Protein AF-F7V718-F1 (afdb_monomer_lite)

Sequence (68 aa):
MPKGNPNSNTVRVDRYQKKAGYKVKTFKLKGDIAERFKEACERKGVGQVATISQLMEQFISSVEKTKE

Secondary structure (DSSP, 8-state):
---SS--HHHHHHHHHHHHTT---------HHHHHHHHHHHHHHT--HHHHHHHHHHHHHHHHHGGG-

pLDDT: mean 89.3, std 9.53, range [49.06, 97.56]

Structure (mmCIF, N/CA/C/O backbone):
data_AF-F7V718-F1
#
_entry.id   AF-F7V718-F1
#
loop_
_atom_site.group_PDB
_atom_site.id
_atom_site.type_symbol
_atom_site.label_atom_id
_atom_site.label_alt_id
_atom_site.label_comp_id
_atom_site.label_asym_id
_atom_site.label_entity_id
_atom_site.label_seq_id
_atom_site.pdbx_PDB_ins_code
_atom_site.Cartn_x
_atom_site.Cartn_y
_atom_site.Cartn_z
_atom_site.occupancy
_atom_site.B_iso_or_equiv
_atom_site.auth_seq_id
_atom_site.auth_comp_id
_atom_site.auth_asym_id
_atom_site.auth_atom_id
_atom_site.pdbx_PDB_model_num
ATOM 1 N N . MET A 1 1 ? 13.074 8.999 -4.024 1.00 64.38 1 MET A N 1
ATOM 2 C CA . MET A 1 1 ? 13.989 10.155 -3.959 1.00 64.38 1 MET A CA 1
ATOM 3 C C . MET A 1 1 ? 15.205 9.886 -4.822 1.00 64.38 1 MET A C 1
ATOM 5 O O . MET A 1 1 ? 15.764 8.795 -4.706 1.00 64.38 1 MET A O 1
ATOM 9 N N . PRO A 1 2 ? 15.589 10.837 -5.686 1.00 70.69 2 PRO A N 1
ATOM 10 C CA . PRO A 1 2 ? 16.777 10.704 -6.510 1.00 70.69 2 PRO A CA 1
ATOM 11 C C . PRO A 1 2 ? 18.039 10.646 -5.643 1.00 70.69 2 PRO A C 1
ATOM 13 O O . PRO A 1 2 ? 18.208 11.448 -4.729 1.00 70.69 2 PRO A O 1
ATOM 16 N N . LYS A 1 3 ? 18.913 9.685 -5.938 1.00 73.88 3 LYS A N 1
ATOM 17 C CA . LYS A 1 3 ? 20.261 9.564 -5.372 1.00 73.88 3 LYS A CA 1
ATOM 18 C C . LYS A 1 3 ? 21.272 9.688 -6.514 1.00 73.88 3 LYS A C 1
ATOM 20 O O . LYS A 1 3 ? 21.000 9.198 -7.607 1.00 73.88 3 LYS A O 1
ATOM 25 N N . GLY A 1 4 ? 22.417 10.320 -6.265 1.00 85.12 4 GLY A N 1
ATOM 26 C CA . GLY A 1 4 ? 23.437 10.574 -7.292 1.00 85.12 4 GLY A CA 1
ATOM 27 C C . GLY A 1 4 ? 23.139 11.830 -8.118 1.00 85.12 4 GLY A C 1
ATOM 28 O O . GLY A 1 4 ? 22.681 12.821 -7.557 1.00 85.12 4 GLY A O 1
ATOM 29 N N . ASN A 1 5 ? 23.388 11.784 -9.433 1.00 82.75 5 ASN A N 1
ATOM 30 C CA . ASN A 1 5 ? 23.145 12.890 -10.369 1.00 82.75 5 ASN A CA 1
ATOM 31 C C . ASN A 1 5 ? 21.870 12.640 -11.210 1.00 82.75 5 ASN A C 1
ATOM 33 O O . ASN A 1 5 ? 21.956 12.084 -12.308 1.00 82.75 5 ASN A O 1
ATOM 37 N N . PRO A 1 6 ? 20.668 12.954 -10.691 1.00 84.06 6 PRO A N 1
ATOM 38 C CA . PRO A 1 6 ? 19.414 12.684 -11.383 1.00 84.06 6 PRO A CA 1
ATOM 39 C C . PRO A 1 6 ? 19.213 13.600 -12.592 1.00 84.06 6 PRO A C 1
ATOM 41 O O . PRO A 1 6 ? 19.516 14.790 -12.554 1.00 84.06 6 PRO A O 1
ATOM 44 N N . ASN A 1 7 ? 18.600 13.064 -13.646 1.00 89.62 7 ASN A N 1
ATOM 45 C CA . ASN A 1 7 ? 18.158 13.881 -14.771 1.00 89.62 7 ASN A CA 1
ATOM 46 C C . ASN A 1 7 ? 17.001 14.827 -14.370 1.00 89.62 7 ASN A C 1
ATOM 48 O O . ASN A 1 7 ? 16.320 14.635 -13.356 1.00 89.62 7 ASN A O 1
ATOM 52 N N . SER A 1 8 ? 16.753 15.837 -15.207 1.00 88.69 8 SER A N 1
ATOM 53 C CA . SER A 1 8 ? 15.711 16.852 -14.982 1.00 88.69 8 SER A CA 1
ATOM 54 C C . SER A 1 8 ? 14.309 16.248 -14.791 1.00 88.69 8 SER A C 1
ATOM 56 O O . SER A 1 8 ? 13.543 16.702 -13.937 1.00 88.69 8 SER A O 1
ATOM 58 N N . ASN A 1 9 ? 13.981 15.166 -15.507 1.00 88.12 9 ASN A N 1
ATOM 59 C CA . ASN A 1 9 ? 12.681 14.498 -15.392 1.00 88.12 9 ASN A CA 1
ATOM 60 C C . ASN A 1 9 ? 12.488 13.860 -14.010 1.00 88.12 9 ASN A C 1
ATOM 62 O O . ASN A 1 9 ? 11.440 14.043 -13.391 1.00 88.12 9 ASN A O 1
ATOM 66 N N . THR A 1 10 ? 13.510 13.191 -13.474 1.00 86.94 10 THR A N 1
ATOM 67 C CA . THR A 1 10 ? 13.469 12.576 -12.140 1.00 86.94 10 THR A CA 1
ATOM 68 C C . THR A 1 10 ? 13.249 13.621 -11.043 1.00 86.94 10 THR A C 1
ATOM 70 O O . THR A 1 10 ? 12.481 13.385 -10.110 1.00 86.94 10 THR A O 1
ATOM 73 N N . VAL A 1 11 ? 13.857 14.807 -11.165 1.00 88.19 11 VAL A N 1
ATOM 74 C CA . VAL A 1 11 ? 13.655 15.921 -10.218 1.00 88.19 11 VAL A CA 1
ATOM 75 C C . VAL A 1 11 ? 12.221 16.460 -10.282 1.00 88.19 11 VAL A C 1
ATOM 77 O O . VAL A 1 11 ? 11.620 16.753 -9.245 1.00 88.19 11 VAL A O 1
ATOM 80 N N . ARG A 1 12 ? 11.641 16.571 -11.486 1.00 88.56 12 ARG A N 1
ATOM 81 C CA . ARG A 1 12 ? 10.242 17.001 -11.664 1.00 88.56 12 ARG A CA 1
ATOM 82 C C . ARG A 1 12 ? 9.263 16.007 -11.037 1.00 88.56 12 ARG A C 1
ATOM 84 O O . ARG A 1 12 ? 8.356 16.431 -10.321 1.00 88.56 12 ARG A O 1
ATOM 91 N N . VAL A 1 13 ? 9.473 14.707 -11.255 1.00 87.44 13 VAL A N 1
ATOM 92 C CA . VAL A 1 13 ? 8.645 13.640 -10.670 1.00 87.44 13 VAL A CA 1
ATOM 93 C C . VAL A 1 13 ? 8.732 13.651 -9.142 1.00 87.44 13 VAL A C 1
ATOM 95 O O . VAL A 1 13 ? 7.700 13.615 -8.479 1.00 87.44 13 VAL A O 1
ATOM 98 N N . ASP A 1 14 ? 9.931 13.786 -8.569 1.00 87.62 14 ASP A N 1
ATOM 99 C CA . ASP A 1 14 ? 10.115 13.859 -7.111 1.00 87.62 14 ASP A CA 1
ATOM 100 C C . ASP A 1 14 ? 9.402 15.080 -6.499 1.00 87.62 14 ASP A C 1
ATOM 102 O O . ASP A 1 14 ? 8.734 14.964 -5.469 1.00 87.62 14 ASP A O 1
ATOM 106 N N . ARG A 1 15 ? 9.457 16.243 -7.167 1.00 87.19 15 ARG A N 1
ATOM 107 C CA . ARG A 1 15 ? 8.729 17.449 -6.738 1.00 87.19 15 ARG A CA 1
ATOM 108 C C . ARG A 1 15 ? 7.216 17.227 -6.727 1.00 87.19 15 ARG A C 1
ATOM 110 O O . ARG A 1 15 ? 6.551 17.625 -5.771 1.00 87.19 15 ARG A O 1
ATOM 117 N N . TYR A 1 16 ? 6.676 16.593 -7.767 1.00 88.75 16 TYR A N 1
ATOM 118 C CA . TYR A 1 16 ? 5.254 16.263 -7.831 1.00 88.75 16 TYR A CA 1
ATOM 119 C C . TYR A 1 16 ? 4.856 15.274 -6.731 1.00 88.75 16 TYR A C 1
ATOM 121 O O . TYR A 1 16 ? 3.896 15.526 -6.007 1.00 88.75 16 TYR A O 1
ATOM 129 N N . GLN A 1 17 ? 5.627 14.197 -6.551 1.00 87.56 17 GLN A N 1
ATOM 130 C CA . GLN A 1 17 ? 5.365 13.183 -5.529 1.00 87.56 17 GLN A CA 1
ATOM 131 C C . GLN A 1 17 ? 5.308 13.794 -4.124 1.00 87.56 17 GLN A C 1
ATOM 133 O O . GLN A 1 17 ? 4.388 13.501 -3.361 1.00 87.56 17 GLN A O 1
ATOM 138 N N . LYS A 1 18 ? 6.239 14.705 -3.811 1.00 87.69 18 LYS A N 1
ATOM 139 C CA . LYS A 1 18 ? 6.244 15.458 -2.550 1.00 87.69 18 LYS A CA 1
ATOM 140 C C . LYS A 1 18 ? 5.015 16.353 -2.403 1.00 87.69 18 LYS A C 1
ATOM 142 O O . LYS A 1 18 ? 4.398 16.350 -1.343 1.00 87.69 18 LYS A O 1
ATOM 147 N N . LYS A 1 19 ? 4.639 17.093 -3.455 1.00 88.62 19 LYS A N 1
ATOM 148 C CA . LYS A 1 19 ? 3.455 17.970 -3.439 1.00 88.62 19 LYS A CA 1
ATOM 149 C C . LYS A 1 19 ? 2.155 17.183 -3.243 1.00 88.62 19 LYS A C 1
ATOM 151 O O . LYS A 1 19 ? 1.276 17.646 -2.531 1.00 88.62 19 LYS A O 1
ATOM 156 N N . ALA A 1 20 ? 2.049 16.003 -3.846 1.00 88.19 20 ALA A N 1
ATOM 157 C CA . ALA A 1 20 ? 0.893 15.117 -3.723 1.00 88.19 20 ALA A CA 1
ATOM 158 C C . ALA A 1 20 ? 0.890 14.279 -2.425 1.00 88.19 20 ALA A C 1
ATOM 160 O O . ALA A 1 20 ? 0.006 13.452 -2.234 1.00 88.19 2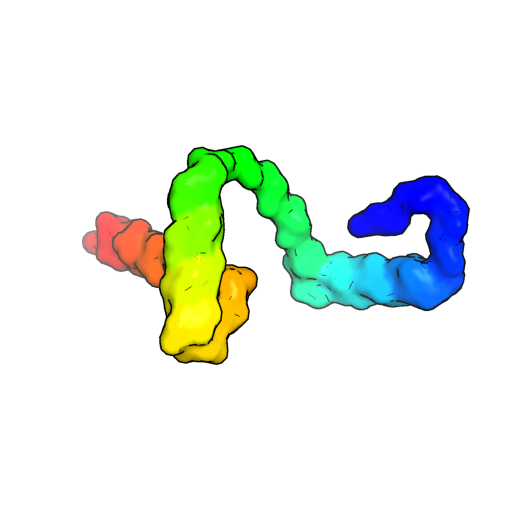0 ALA A O 1
ATOM 161 N N . GLY A 1 21 ? 1.865 14.479 -1.528 1.00 88.25 21 GLY A N 1
ATOM 162 C CA . GLY A 1 21 ? 1.890 13.838 -0.212 1.00 88.25 21 GLY A CA 1
ATOM 163 C C . GLY A 1 21 ? 2.318 12.368 -0.210 1.00 88.25 21 GLY A C 1
ATOM 164 O O . GLY A 1 21 ? 2.205 11.712 0.826 1.00 88.25 21 GLY A O 1
ATOM 165 N N . TYR A 1 22 ? 2.845 11.841 -1.321 1.00 85.19 22 TYR A N 1
ATOM 166 C CA . TYR A 1 22 ? 3.326 10.461 -1.375 1.00 85.19 22 TYR A CA 1
ATOM 167 C C . TYR A 1 22 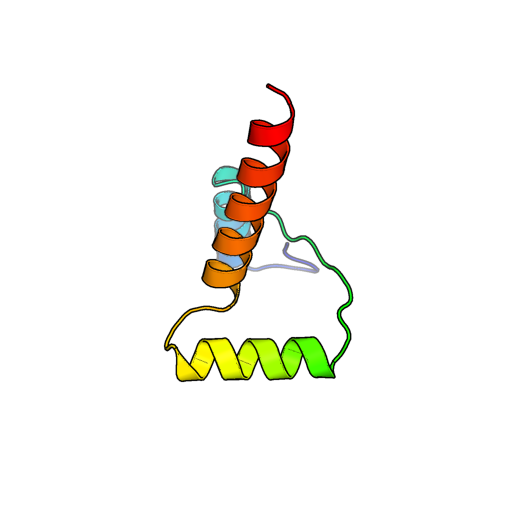? 4.514 10.268 -0.427 1.00 85.19 22 TYR A C 1
ATOM 169 O O . TYR A 1 22 ? 5.515 10.986 -0.487 1.00 85.19 22 TYR A O 1
ATOM 177 N N . LYS A 1 23 ? 4.422 9.257 0.442 1.00 85.88 23 LYS A N 1
ATOM 178 C CA . LYS A 1 23 ? 5.485 8.875 1.377 1.00 85.88 23 LYS A CA 1
ATOM 179 C C . LYS A 1 23 ? 5.849 7.413 1.164 1.00 85.88 23 LYS A C 1
ATOM 181 O O . LYS A 1 23 ? 4.977 6.556 1.097 1.00 85.88 23 LYS A O 1
ATOM 186 N N . VAL A 1 24 ? 7.148 7.126 1.107 1.00 84.81 24 VAL A N 1
ATOM 187 C CA . VAL A 1 24 ? 7.651 5.748 1.112 1.00 84.81 24 VAL A CA 1
ATOM 188 C C . VAL A 1 24 ? 7.854 5.327 2.562 1.00 84.81 24 VAL A C 1
ATOM 190 O O . VAL A 1 24 ? 8.658 5.922 3.281 1.00 84.81 24 VAL A O 1
ATOM 193 N N . LYS A 1 25 ? 7.117 4.306 2.996 1.00 85.00 25 LYS A N 1
ATOM 194 C CA . LYS A 1 25 ? 7.358 3.607 4.259 1.00 85.00 25 LYS A CA 1
ATOM 195 C C . LYS A 1 25 ? 7.883 2.218 3.935 1.00 85.00 25 LYS A C 1
ATOM 197 O O . LYS A 1 25 ? 7.183 1.425 3.317 1.0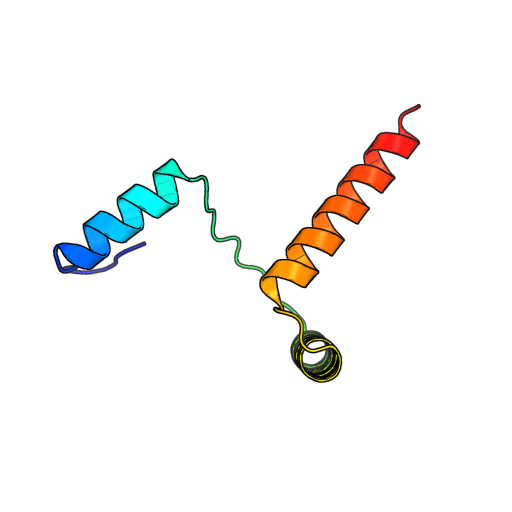0 85.00 25 LYS A O 1
ATOM 202 N N . THR A 1 26 ? 9.115 1.943 4.347 1.00 87.31 26 THR A N 1
ATOM 203 C CA . THR A 1 26 ? 9.751 0.641 4.141 1.00 87.31 26 THR A CA 1
ATOM 204 C C . THR A 1 26 ? 9.655 -0.162 5.428 1.00 87.31 26 THR A C 1
ATOM 206 O O . THR A 1 26 ? 10.135 0.276 6.470 1.00 87.31 26 THR A O 1
ATOM 209 N N . PHE A 1 27 ? 9.048 -1.338 5.354 1.00 89.38 27 PHE A N 1
ATOM 210 C CA . PHE A 1 27 ? 8.969 -2.301 6.446 1.00 89.38 27 PHE A CA 1
ATOM 211 C C . PHE A 1 27 ? 9.396 -3.669 5.922 1.00 89.38 27 PHE A C 1
ATOM 213 O O . PHE A 1 27 ? 9.264 -3.962 4.734 1.00 89.38 27 PHE A O 1
ATOM 220 N N . LYS A 1 28 ? 9.960 -4.494 6.803 1.00 92.12 28 LYS A N 1
ATOM 221 C CA . LYS A 1 28 ? 10.320 -5.872 6.467 1.00 92.12 28 LYS A CA 1
ATOM 222 C C . LYS A 1 28 ? 9.101 -6.762 6.698 1.00 92.12 28 LYS A C 1
ATOM 224 O O . LYS A 1 28 ? 8.477 -6.674 7.751 1.00 92.12 28 LYS A O 1
ATOM 229 N N . LEU A 1 29 ? 8.791 -7.616 5.729 1.00 92.19 29 LEU A N 1
ATOM 230 C CA . LEU A 1 29 ? 7.761 -8.648 5.830 1.00 92.19 29 LEU A CA 1
ATOM 231 C C . LEU A 1 29 ? 8.409 -10.030 5.774 1.00 92.19 29 LEU A C 1
ATOM 233 O O . LEU A 1 29 ? 9.489 -10.198 5.208 1.00 92.19 29 LEU A O 1
ATOM 237 N N . LYS A 1 30 ? 7.727 -11.033 6.331 1.00 95.25 30 LYS A N 1
ATOM 238 C CA . LYS A 1 30 ? 8.086 -12.434 6.104 1.00 95.25 30 LYS A CA 1
ATOM 239 C C . LYS A 1 30 ? 7.838 -12.770 4.627 1.00 95.25 30 LYS A C 1
ATOM 241 O O . LYS A 1 30 ? 6.759 -12.464 4.125 1.00 95.25 30 LYS A O 1
ATOM 246 N N . GLY A 1 31 ? 8.815 -13.392 3.961 1.00 95.38 31 GLY A N 1
ATOM 247 C CA . GLY A 1 31 ? 8.771 -13.663 2.514 1.00 95.38 31 GLY A CA 1
ATOM 248 C C . GLY A 1 31 ? 7.503 -14.396 2.068 1.00 95.38 31 GLY A C 1
ATOM 249 O O . GLY A 1 31 ? 6.793 -13.902 1.202 1.00 95.38 31 GLY A O 1
ATOM 250 N N . ASP A 1 32 ? 7.151 -15.475 2.770 1.00 96.81 32 ASP A N 1
ATOM 251 C CA . ASP A 1 32 ? 5.925 -16.259 2.542 1.00 96.81 32 ASP A CA 1
ATOM 252 C C . ASP A 1 32 ? 4.646 -15.393 2.536 1.00 96.81 32 ASP A C 1
ATOM 254 O O . ASP A 1 32 ? 3.793 -15.502 1.659 1.00 96.81 32 ASP A O 1
ATOM 258 N N . ILE A 1 33 ? 4.535 -14.440 3.468 1.00 96.31 33 ILE A N 1
ATOM 259 C CA . ILE A 1 33 ? 3.372 -13.541 3.526 1.00 96.31 33 ILE A CA 1
ATOM 260 C C . ILE A 1 33 ? 3.340 -12.617 2.305 1.00 96.31 33 ILE A C 1
ATOM 262 O O . ILE A 1 33 ? 2.272 -12.384 1.740 1.00 96.31 33 ILE A O 1
ATOM 266 N N . ALA A 1 34 ? 4.494 -12.087 1.895 1.00 95.31 34 ALA A N 1
ATOM 267 C CA . ALA A 1 34 ? 4.583 -11.192 0.747 1.00 95.31 34 ALA A CA 1
ATOM 268 C C . ALA A 1 34 ? 4.226 -11.907 -0.568 1.00 95.31 34 ALA A C 1
ATOM 270 O O . ALA A 1 34 ? 3.491 -11.349 -1.384 1.00 95.31 34 ALA A O 1
ATOM 271 N N . GLU A 1 35 ? 4.687 -13.146 -0.752 1.00 96.75 35 GLU A N 1
ATOM 272 C CA . GLU A 1 35 ? 4.369 -13.967 -1.927 1.00 96.75 35 GLU A CA 1
ATOM 273 C C . GLU A 1 35 ? 2.885 -14.323 -1.979 1.00 96.75 35 GLU A C 1
ATOM 275 O O . GLU A 1 35 ? 2.213 -14.038 -2.971 1.00 96.75 35 GLU A O 1
ATOM 280 N N . ARG A 1 36 ? 2.325 -14.825 -0.875 1.00 97.38 36 ARG A N 1
ATOM 281 C CA . ARG A 1 36 ? 0.895 -15.150 -0.797 1.00 97.38 36 ARG A CA 1
ATOM 282 C C . ARG A 1 36 ? 0.005 -13.930 -1.015 1.00 97.38 36 ARG A C 1
ATOM 284 O O . ARG A 1 36 ? -1.039 -14.035 -1.658 1.00 97.38 36 ARG A O 1
ATOM 291 N N . PHE A 1 37 ? 0.405 -12.767 -0.502 1.00 96.44 37 PHE A N 1
ATOM 292 C CA . PHE A 1 37 ? -0.320 -11.520 -0.733 1.00 96.44 37 PHE A CA 1
ATOM 293 C C . PHE A 1 37 ? -0.282 -11.102 -2.207 1.00 96.44 37 PHE A C 1
ATOM 295 O O . PHE A 1 37 ? -1.311 -10.705 -2.758 1.00 96.44 37 PHE A O 1
ATOM 302 N N . LYS A 1 38 ? 0.879 -11.233 -2.860 1.00 96.69 38 LYS A N 1
ATOM 303 C CA . LYS A 1 38 ? 1.027 -10.980 -4.295 1.00 96.69 38 LYS A CA 1
ATOM 304 C C . LYS A 1 38 ? 0.113 -11.895 -5.113 1.00 96.69 38 LYS A C 1
ATOM 306 O O . LYS A 1 38 ? -0.670 -11.380 -5.906 1.00 96.69 38 LYS A O 1
ATOM 311 N N . GLU A 1 39 ? 0.148 -13.205 -4.874 1.00 97.56 39 GLU A N 1
ATOM 312 C CA . GLU A 1 39 ? -0.709 -14.166 -5.583 1.00 97.56 39 GLU A CA 1
ATOM 313 C C . GLU A 1 39 ? -2.200 -13.869 -5.385 1.00 97.56 39 GLU A C 1
ATOM 315 O O . GLU A 1 39 ? -2.987 -13.939 -6.328 1.00 97.56 39 GLU A O 1
ATOM 320 N N . ALA A 1 40 ? -2.608 -13.510 -4.165 1.00 97.19 40 ALA A N 1
ATOM 321 C CA . ALA A 1 40 ? -3.993 -13.152 -3.878 1.00 97.19 40 ALA A CA 1
ATOM 322 C C . ALA A 1 40 ? -4.434 -11.892 -4.642 1.00 97.19 40 ALA A C 1
ATOM 324 O O . ALA A 1 40 ? -5.545 -11.851 -5.175 1.00 97.19 40 ALA A O 1
ATOM 325 N N . CYS A 1 41 ? -3.562 -10.881 -4.726 1.00 97.12 41 CYS A N 1
ATOM 326 C CA . CYS A 1 41 ? -3.821 -9.669 -5.500 1.00 97.12 41 CYS A CA 1
ATOM 327 C C . CYS A 1 41 ? -3.946 -9.974 -6.999 1.00 97.12 41 CYS A C 1
ATOM 329 O O . CYS A 1 41 ? -4.879 -9.493 -7.639 1.00 97.12 41 CYS A O 1
ATOM 331 N N . GLU A 1 42 ? -3.062 -10.816 -7.542 1.00 96.38 42 GLU A N 1
ATOM 332 C CA . GLU A 1 42 ? -3.082 -11.228 -8.951 1.00 96.38 42 GLU A CA 1
ATOM 333 C C . GLU A 1 42 ? -4.351 -12.012 -9.298 1.00 96.38 42 GLU A C 1
ATOM 335 O O . GLU A 1 42 ? -5.035 -11.668 -10.260 1.00 96.38 42 GLU A O 1
ATOM 340 N N . ARG A 1 43 ? -4.736 -12.994 -8.471 1.00 96.62 43 ARG A N 1
ATOM 341 C CA . ARG A 1 43 ? -5.975 -13.772 -8.666 1.00 96.62 43 ARG A CA 1
ATOM 342 C C . ARG A 1 43 ? -7.228 -12.901 -8.647 1.00 96.62 43 ARG A C 1
ATOM 344 O O . ARG A 1 43 ? -8.186 -13.192 -9.354 1.00 96.62 43 ARG A O 1
ATOM 351 N N . LYS A 1 44 ? -7.231 -11.845 -7.833 1.00 95.50 44 LYS A N 1
ATOM 352 C CA . LYS A 1 44 ? -8.348 -10.897 -7.724 1.00 95.50 44 LYS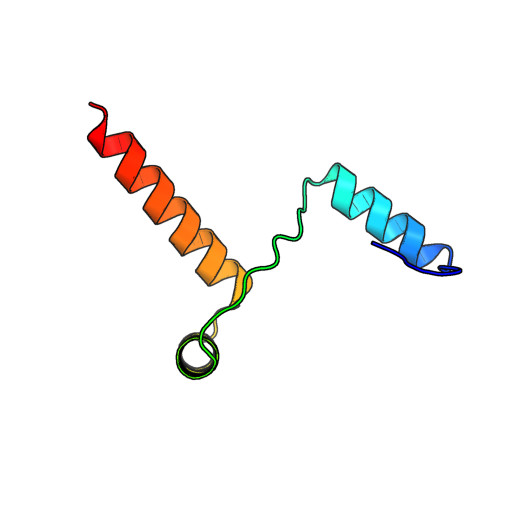 A CA 1
ATOM 353 C C . LYS A 1 44 ? -8.273 -9.767 -8.766 1.00 95.50 44 LYS A C 1
ATOM 355 O O . LYS A 1 44 ? -9.221 -8.996 -8.881 1.00 95.50 44 LYS A O 1
ATOM 360 N N . GLY A 1 45 ? -7.171 -9.652 -9.512 1.00 95.69 45 GLY A N 1
ATOM 361 C CA . GLY A 1 45 ? -6.954 -8.586 -10.494 1.00 95.69 45 GLY A CA 1
ATOM 362 C C . GLY A 1 45 ? -6.783 -7.195 -9.875 1.00 95.69 45 GLY A C 1
ATOM 363 O O . GLY A 1 45 ? -7.148 -6.198 -10.493 1.00 95.69 45 GLY A O 1
ATOM 364 N N . VAL A 1 46 ? -6.263 -7.106 -8.646 1.00 95.62 46 VAL A N 1
ATOM 365 C CA . VAL A 1 46 ? -6.092 -5.839 -7.912 1.00 95.62 46 VAL A CA 1
ATOM 366 C C . VAL A 1 46 ? -4.621 -5.495 -7.700 1.00 95.62 46 VAL A C 1
ATOM 368 O O . VAL A 1 46 ? -3.755 -6.362 -7.610 1.00 95.62 46 VAL A O 1
ATOM 371 N N . GLY A 1 47 ? -4.323 -4.201 -7.572 1.00 94.44 47 GLY A N 1
ATOM 372 C CA . GLY A 1 47 ? -2.979 -3.740 -7.232 1.00 94.44 47 GLY A CA 1
ATOM 373 C C . GLY A 1 47 ? -2.643 -3.979 -5.757 1.00 94.44 47 GLY A C 1
ATOM 374 O O . GLY A 1 47 ? -3.454 -3.690 -4.873 1.00 94.44 47 GLY A O 1
ATOM 375 N N . GLN A 1 48 ? -1.414 -4.425 -5.478 1.00 93.69 48 GLN A N 1
ATOM 376 C CA . GLN A 1 48 ? -0.921 -4.616 -4.105 1.00 93.69 48 GLN A CA 1
ATOM 377 C C . GLN A 1 48 ? -1.008 -3.325 -3.281 1.00 93.69 48 GLN A C 1
ATOM 379 O O . GLN A 1 48 ? -1.513 -3.339 -2.163 1.00 93.69 48 GLN A O 1
ATOM 384 N N . VAL A 1 49 ? -0.568 -2.195 -3.849 1.00 92.12 49 VAL A N 1
ATOM 385 C CA . VAL A 1 49 ? -0.583 -0.893 -3.162 1.00 92.12 49 VAL A CA 1
ATOM 386 C C . VAL A 1 49 ? -2.010 -0.461 -2.829 1.00 92.12 49 VAL A C 1
ATOM 388 O O . VAL A 1 49 ? -2.271 -0.090 -1.693 1.00 92.12 49 VAL A O 1
ATOM 391 N N . ALA A 1 50 ? -2.941 -0.573 -3.781 1.00 93.12 50 ALA A N 1
ATOM 392 C CA . ALA A 1 50 ? -4.344 -0.218 -3.561 1.00 93.12 50 ALA A CA 1
ATOM 393 C C . ALA A 1 50 ? -4.981 -1.076 -2.457 1.00 93.12 50 ALA A C 1
ATOM 395 O O . ALA A 1 50 ? -5.669 -0.557 -1.581 1.00 93.12 50 ALA A O 1
ATOM 396 N N . THR A 1 51 ? -4.685 -2.378 -2.458 1.00 95.94 51 THR A N 1
ATOM 397 C CA . THR A 1 51 ? -5.173 -3.313 -1.437 1.00 95.94 51 THR A CA 1
ATOM 398 C C . THR A 1 51 ? -4.597 -2.985 -0.058 1.00 95.94 51 THR A C 1
ATOM 400 O O . THR A 1 51 ? -5.337 -2.949 0.919 1.00 95.94 51 THR A O 1
ATOM 403 N N . ILE A 1 52 ? -3.297 -2.678 0.035 1.00 94.75 52 ILE A N 1
ATOM 404 C CA . ILE A 1 52 ? -2.663 -2.238 1.288 1.00 94.75 52 ILE A CA 1
ATOM 405 C C . ILE A 1 52 ? -3.299 -0.938 1.790 1.00 94.75 52 ILE A C 1
AT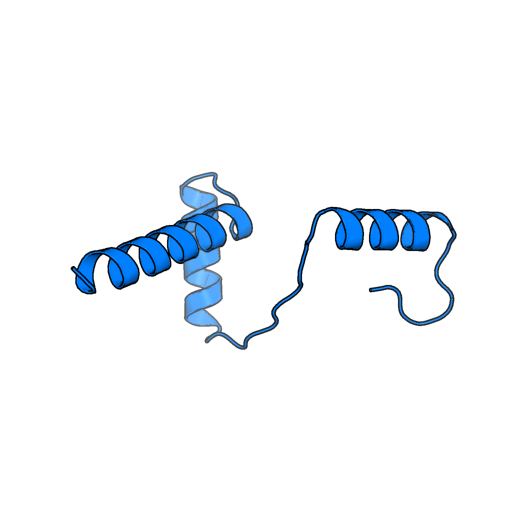OM 407 O O . ILE A 1 52 ? -3.633 -0.851 2.967 1.00 94.75 52 ILE A O 1
ATOM 411 N N . SER A 1 53 ? -3.505 0.053 0.917 1.00 93.38 53 SER A N 1
ATOM 412 C CA . SER A 1 53 ? -4.159 1.315 1.282 1.00 93.38 53 SER A CA 1
ATOM 413 C C . SER A 1 53 ? -5.566 1.091 1.835 1.00 93.38 53 SER A C 1
ATOM 415 O O . SER A 1 53 ? -5.915 1.677 2.855 1.00 93.38 53 SER A O 1
ATOM 417 N N . GLN A 1 54 ? -6.346 0.196 1.223 1.00 95.38 54 GLN A N 1
ATOM 418 C CA . GLN A 1 54 ? -7.676 -0.157 1.716 1.00 95.38 54 GLN A CA 1
ATOM 419 C C . GLN A 1 54 ? -7.622 -0.827 3.096 1.00 95.38 54 GLN A C 1
ATOM 421 O O . GLN A 1 54 ? -8.406 -0.477 3.974 1.00 95.38 54 GLN A O 1
ATOM 426 N N . LEU A 1 55 ? -6.696 -1.767 3.306 1.00 95.19 55 LEU A N 1
ATOM 427 C CA . LEU A 1 55 ? -6.524 -2.436 4.600 1.00 95.19 55 LEU A CA 1
ATOM 428 C C . LEU A 1 55 ? -6.084 -1.455 5.698 1.00 95.19 55 LEU A C 1
ATOM 430 O O . LEU A 1 55 ? -6.544 -1.561 6.833 1.00 95.19 55 LEU A O 1
ATOM 434 N N . MET A 1 56 ? -5.223 -0.486 5.366 1.00 95.00 56 MET A N 1
ATOM 435 C CA . MET A 1 56 ? -4.824 0.579 6.291 1.00 95.00 56 MET A CA 1
ATOM 436 C C . MET A 1 56 ? -6.022 1.439 6.703 1.00 95.00 56 MET A C 1
ATOM 438 O O . MET A 1 56 ? -6.213 1.663 7.895 1.00 95.00 56 MET A O 1
ATOM 442 N N . GLU A 1 57 ? -6.847 1.866 5.746 1.00 95.50 57 GLU A N 1
ATOM 443 C CA . GLU A 1 57 ? -8.045 2.674 6.013 1.00 95.50 57 GLU A CA 1
ATOM 444 C C . GLU A 1 57 ? -9.062 1.921 6.880 1.00 95.50 57 GLU A C 1
ATOM 446 O O . GLU A 1 57 ? -9.581 2.454 7.860 1.00 95.50 57 GLU A O 1
ATOM 451 N N . GLN A 1 58 ? -9.295 0.643 6.567 1.00 96.19 58 GLN A N 1
ATOM 452 C CA . GLN A 1 58 ? -10.166 -0.225 7.360 1.00 96.19 58 GLN A CA 1
ATOM 453 C C . GLN A 1 58 ? -9.676 -0.353 8.803 1.00 96.19 58 GLN A C 1
ATOM 455 O O . GLN A 1 58 ? -10.480 -0.288 9.734 1.00 96.19 58 GLN A O 1
ATOM 460 N N . PHE A 1 59 ? -8.364 -0.504 8.996 1.00 96.31 59 PHE A N 1
ATOM 461 C CA . PHE A 1 59 ? -7.780 -0.573 10.327 1.00 96.31 59 PHE A CA 1
ATOM 462 C C . PHE A 1 59 ? -7.931 0.754 11.084 1.00 96.31 59 PHE A C 1
ATOM 464 O O . PHE A 1 59 ? -8.396 0.735 12.222 1.00 96.31 59 PHE A O 1
ATOM 471 N N . ILE A 1 60 ? -7.627 1.896 10.455 1.00 95.81 60 ILE A N 1
ATOM 472 C CA . ILE A 1 60 ? -7.810 3.236 11.048 1.00 95.81 60 ILE A CA 1
ATOM 473 C C . ILE A 1 60 ? -9.262 3.422 11.500 1.00 95.81 60 ILE A C 1
ATOM 475 O O . ILE A 1 60 ? -9.514 3.660 12.681 1.00 95.81 60 ILE A O 1
ATOM 479 N N . SER A 1 61 ? -10.211 3.182 10.593 1.00 95.25 61 SER A N 1
ATOM 480 C CA . SER A 1 61 ? -11.647 3.261 10.872 1.00 95.25 61 SER A CA 1
ATOM 481 C C . SER A 1 61 ? -12.076 2.349 12.027 1.00 95.25 61 SER A C 1
ATOM 483 O O . SER A 1 61 ? -12.925 2.726 12.830 1.00 95.25 61 SER A O 1
ATOM 485 N N . SER A 1 62 ? -11.516 1.137 12.126 1.00 95.25 62 SER A N 1
ATOM 486 C CA . SER A 1 62 ? -11.845 0.209 13.217 1.00 95.25 62 SER A CA 1
ATOM 487 C C . SER A 1 62 ? -11.380 0.717 14.584 1.00 95.25 62 SER A C 1
ATOM 489 O O . SER A 1 62 ? -12.096 0.576 15.573 1.00 95.25 62 SER A O 1
ATOM 491 N N . VAL A 1 63 ? -10.212 1.361 14.642 1.00 94.75 63 VAL A N 1
ATOM 492 C CA . VAL A 1 63 ? -9.648 1.894 15.888 1.00 94.75 63 VAL A CA 1
ATOM 493 C C . VAL A 1 63 ? -10.379 3.163 16.322 1.00 94.75 63 VAL A C 1
ATOM 495 O O . VAL A 1 63 ? -10.609 3.354 17.513 1.00 94.75 63 VAL A O 1
ATOM 498 N N . GLU A 1 64 ? -10.773 4.017 15.378 1.00 90.25 64 GLU A N 1
ATOM 499 C CA . GLU A 1 64 ? -11.514 5.249 15.669 1.00 90.25 64 GLU A CA 1
ATOM 500 C C . GLU A 1 64 ? -12.925 4.967 16.191 1.00 90.25 64 GLU A C 1
ATOM 502 O O . GLU A 1 64 ? -13.321 5.552 17.193 1.00 90.25 64 GLU A O 1
ATOM 507 N N . LYS A 1 65 ? -13.633 3.991 15.610 1.00 76.44 65 LYS A N 1
ATOM 508 C CA . LYS A 1 65 ? -14.963 3.564 16.086 1.00 76.44 65 LYS A CA 1
ATOM 509 C C . LYS A 1 65 ? -14.963 2.949 17.486 1.00 76.44 65 LYS A C 1
ATOM 511 O O . LYS A 1 65 ? -16.014 2.853 18.097 1.00 76.44 65 LYS A O 1
ATOM 516 N N . THR A 1 66 ? -13.810 2.501 17.979 1.00 64.19 66 THR A N 1
ATOM 517 C CA . THR A 1 66 ? -13.689 1.903 19.321 1.00 64.19 66 THR A CA 1
ATOM 518 C C . THR A 1 66 ? -13.426 2.965 20.403 1.00 64.19 66 THR A C 1
ATOM 520 O O . THR A 1 66 ? -13.310 2.631 21.577 1.00 64.19 66 THR A O 1
ATOM 523 N N . LYS A 1 67 ? -13.277 4.244 20.026 1.00 58.41 67 LYS A N 1
ATOM 524 C CA . LYS A 1 67 ? -13.058 5.363 20.961 1.00 58.41 67 LYS A CA 1
ATOM 525 C C . LYS A 1 67 ? -14.334 6.132 21.332 1.00 58.41 67 LYS A C 1
ATOM 527 O O . LYS A 1 67 ? -14.226 7.091 22.094 1.00 58.41 67 LYS A O 1
ATOM 532 N N . GLU A 1 68 ? -15.486 5.726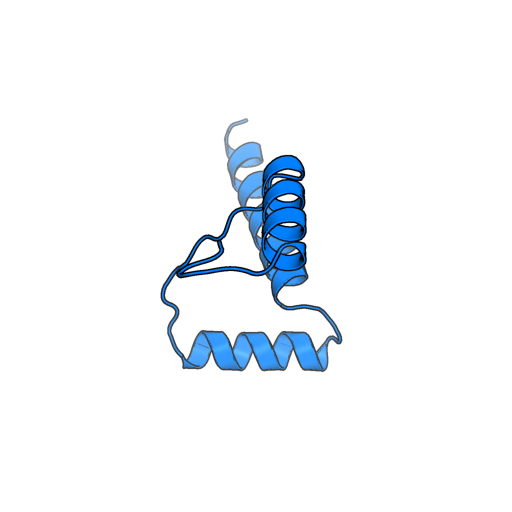 20.809 1.00 49.06 68 GLU A N 1
ATOM 533 C CA . GLU A 1 68 ? -16.826 6.163 21.239 1.00 49.06 68 GLU A CA 1
ATOM 534 C C . GLU A 1 68 ? -17.418 5.167 22.240 1.00 49.06 68 GLU A C 1
ATOM 536 O O . GLU A 1 68 ? -18.045 5.636 23.215 1.00 49.06 68 GLU A O 1
#

Foldseek 3Di:
DDDDDDDPVVVVVVVVCVVVPPDDDDDDDDPVVVVVLVVVCVVVVHDSVVVVVVVVVVVVVVVVVVVD

Radius of gyration: 16.69 Å; chains: 1; bounding box: 40×34×37 Å